Protein AF-A0A328TMZ8-F1 (afdb_monomer)

Mean predicted aligned error: 13.08 Å

Secondary structure (DSSP, 8-state):
-TTHHHHGGGS-HHHHHHHHHHHHHHHHHHHHHHHHHHHTS-TT--HHHHHHHHH-HHHHHHHHHHHHHHHHHHHHHHHHHHHHHHHHHTSTTT-----HHHHHHHHHHHHHHHHHHHHTT-

Radius of gyration: 20.29 Å; Cα contacts (8 Å, |Δi|>4): 41; chains: 1; bounding box: 41×38×53 Å

pLDDT: mean 70.29, std 13.2, range [41.31, 90.75]

InterPro domains:
  IPR013059 Tryptophan/tyrosine transporter [PTHR46997] (1-118)
  IPR018227 Amino acid/polyamine transporter 2 [PF03222] (1-118)

Sequence (122 aa):
MFSLPVVMSGAWFLWYSLLLILTWFCMLLSGLLYLEASLHYPAGASFDTVTRDLLGRSWNLVNGLSVVFVLGILTYAYISASGAIIHQHSLSQLSVDLSTRTAGLLFALLVALFIWLGYGRG

Structure (mmCIF, N/CA/C/O backbone):
data_AF-A0A328TMZ8-F1
#
_entry.id   AF-A0A328TMZ8-F1
#
loop_
_atom_site.group_PDB
_atom_site.id
_atom_site.type_symbol
_atom_site.label_atom_id
_atom_site.label_alt_id
_atom_site.label_comp_id
_atom_site.label_asym_id
_atom_site.label_entity_id
_atom_site.label_seq_id
_atom_site.pdbx_PDB_ins_code
_atom_site.Cartn_x
_atom_site.Cartn_y
_atom_site.Cartn_z
_atom_site.occupancy
_atom_site.B_iso_or_equiv
_atom_site.auth_seq_id
_atom_site.auth_comp_id
_atom_site.auth_asym_id
_atom_site.auth_atom_id
_atom_site.pdbx_PDB_model_num
ATOM 1 N N . MET A 1 1 ? 11.042 -3.923 -6.101 1.00 55.06 1 MET A N 1
ATOM 2 C CA . MET A 1 1 ? 11.918 -3.828 -4.908 1.00 55.06 1 MET A CA 1
ATOM 3 C C . MET A 1 1 ? 13.401 -3.706 -5.275 1.00 55.06 1 MET A C 1
ATOM 5 O O . MET A 1 1 ? 14.109 -3.008 -4.570 1.00 55.06 1 MET A O 1
ATOM 9 N N . PHE A 1 2 ? 13.857 -4.252 -6.414 1.00 42.38 2 PHE A N 1
ATOM 10 C CA . PHE A 1 2 ? 15.217 -4.037 -6.950 1.00 42.38 2 PHE A CA 1
ATOM 11 C C . PHE A 1 2 ? 15.424 -2.746 -7.770 1.00 42.38 2 PHE A C 1
ATOM 13 O O . PHE A 1 2 ? 16.531 -2.486 -8.221 1.00 42.38 2 PHE A O 1
ATOM 20 N N . SER A 1 3 ? 14.390 -1.918 -7.970 1.00 51.28 3 SER A N 1
ATOM 21 C CA . SER A 1 3 ? 14.523 -0.657 -8.718 1.00 51.28 3 SER A CA 1
ATOM 22 C C . SER A 1 3 ? 14.948 0.528 -7.858 1.00 51.28 3 SER A C 1
ATOM 24 O O . SER A 1 3 ? 15.380 1.529 -8.418 1.00 51.28 3 SER A O 1
ATOM 26 N N . LEU A 1 4 ? 14.848 0.433 -6.525 1.00 58.94 4 LEU A N 1
ATOM 27 C CA . LEU A 1 4 ? 15.171 1.546 -5.629 1.00 58.94 4 LEU A CA 1
ATOM 28 C C . LEU A 1 4 ? 16.594 2.082 -5.878 1.00 58.94 4 LEU A C 1
ATOM 30 O O . LEU A 1 4 ? 16.705 3.281 -6.105 1.00 58.94 4 LEU A O 1
ATOM 34 N N . PRO A 1 5 ? 17.650 1.251 -6.026 1.00 55.50 5 PRO A N 1
ATOM 35 C CA . PRO A 1 5 ? 18.987 1.762 -6.343 1.00 55.50 5 PRO A CA 1
ATOM 36 C C . PRO A 1 5 ? 19.064 2.498 -7.693 1.00 55.50 5 PRO A C 1
ATOM 38 O O . PRO A 1 5 ? 19.823 3.451 -7.828 1.00 55.50 5 PRO A O 1
ATOM 41 N N . VAL A 1 6 ? 18.263 2.080 -8.683 1.00 54.84 6 VAL A N 1
ATOM 42 C CA . VAL A 1 6 ? 18.284 2.599 -10.064 1.00 54.84 6 VAL A CA 1
ATOM 43 C C . VAL A 1 6 ? 17.606 3.964 -10.189 1.00 54.84 6 VAL A C 1
ATOM 45 O O . VAL A 1 6 ? 18.082 4.799 -10.949 1.00 54.84 6 VAL A O 1
ATOM 48 N N . VAL A 1 7 ? 16.538 4.237 -9.431 1.00 58.22 7 VAL A N 1
ATOM 49 C CA . VAL A 1 7 ? 15.903 5.575 -9.430 1.00 58.22 7 VAL A CA 1
ATOM 50 C C . VAL A 1 7 ? 16.644 6.566 -8.514 1.00 58.22 7 VAL A C 1
ATOM 52 O O . VAL A 1 7 ? 16.444 7.773 -8.609 1.00 58.22 7 VAL A O 1
ATOM 55 N N . MET A 1 8 ? 17.523 6.063 -7.638 1.00 57.91 8 MET A N 1
ATOM 56 C CA . MET A 1 8 ? 18.260 6.829 -6.622 1.00 57.91 8 MET A CA 1
ATOM 57 C C . MET A 1 8 ? 19.597 7.416 -7.116 1.00 57.91 8 MET A C 1
ATOM 59 O O . MET A 1 8 ? 20.259 8.118 -6.355 1.00 57.91 8 MET A O 1
ATOM 63 N N . SER A 1 9 ? 19.993 7.209 -8.381 1.00 57.94 9 SER A N 1
ATOM 64 C CA . SER A 1 9 ? 21.257 7.738 -8.932 1.00 57.94 9 SER A CA 1
ATOM 65 C C . SER A 1 9 ? 21.254 9.254 -9.195 1.00 57.94 9 SER A C 1
ATOM 67 O O . SER A 1 9 ? 22.285 9.807 -9.569 1.00 57.94 9 SER A O 1
ATOM 69 N N . GLY A 1 10 ? 20.100 9.920 -9.044 1.00 63.50 10 GLY A N 1
ATOM 70 C CA . GLY A 1 10 ? 19.901 11.327 -9.416 1.00 63.50 10 GLY A CA 1
ATOM 71 C C . GLY A 1 10 ? 19.923 12.356 -8.277 1.00 63.50 10 GLY A C 1
ATOM 72 O O . GLY A 1 10 ? 20.024 13.544 -8.565 1.00 63.50 10 GLY A O 1
ATOM 73 N N . ALA A 1 11 ? 19.848 11.957 -7.000 1.00 62.06 11 ALA A N 1
ATOM 74 C CA . ALA A 1 11 ? 19.976 12.897 -5.872 1.00 62.06 11 ALA A CA 1
ATOM 75 C C . ALA A 1 11 ? 21.028 12.426 -4.857 1.00 62.06 11 ALA A C 1
ATOM 77 O O . ALA A 1 11 ? 21.341 11.241 -4.771 1.00 62.06 11 ALA A O 1
ATOM 78 N N . TRP A 1 12 ? 21.622 13.368 -4.121 1.00 73.50 12 TRP A N 1
ATOM 79 C CA . TRP A 1 12 ? 22.730 13.108 -3.199 1.00 73.50 12 TRP A CA 1
ATOM 80 C C . TRP A 1 12 ? 22.392 11.992 -2.196 1.00 73.50 12 TRP A C 1
ATOM 82 O O . TRP A 1 12 ? 21.417 12.093 -1.454 1.00 73.50 12 TRP A O 1
ATOM 92 N N . PHE A 1 13 ? 23.244 10.961 -2.150 1.00 73.94 13 PHE A N 1
ATOM 93 C CA . PHE A 1 13 ? 23.151 9.761 -1.301 1.00 73.94 13 PHE A CA 1
ATOM 94 C C . PHE A 1 13 ? 22.683 10.038 0.141 1.00 73.94 13 PHE A C 1
ATOM 96 O O . PHE A 1 13 ? 21.873 9.293 0.693 1.00 73.94 13 PHE A O 1
ATOM 103 N N . LEU A 1 14 ? 23.135 11.151 0.728 1.00 80.06 14 LEU A N 1
ATOM 104 C CA . LEU A 1 14 ? 22.785 11.566 2.087 1.00 80.06 14 LEU A CA 1
ATOM 105 C C . LEU A 1 14 ? 21.276 11.802 2.288 1.00 80.06 14 LEU A C 1
ATOM 107 O O . LEU A 1 14 ? 20.709 11.355 3.284 1.00 80.06 14 LEU A O 1
ATOM 111 N N . TRP A 1 15 ? 20.617 12.478 1.341 1.00 79.62 15 TRP A N 1
ATOM 112 C CA . TRP A 1 15 ? 19.189 12.801 1.432 1.00 79.62 15 TRP A CA 1
ATOM 113 C C . TRP A 1 15 ? 18.325 11.543 1.394 1.00 79.62 15 TRP A C 1
ATOM 115 O O . TRP A 1 15 ? 17.371 11.421 2.159 1.00 79.62 15 TRP A O 1
ATOM 125 N N . TYR A 1 16 ? 18.691 10.566 0.565 1.00 76.25 16 TYR A N 1
ATOM 126 C CA . TYR A 1 16 ? 17.977 9.294 0.518 1.00 76.25 16 TYR A CA 1
ATOM 127 C C . TYR A 1 16 ? 18.227 8.426 1.745 1.00 76.25 16 TYR A C 1
ATOM 129 O O . TYR A 1 16 ? 17.294 7.781 2.215 1.00 76.25 16 TYR A O 1
ATOM 137 N N . SER A 1 17 ? 19.444 8.428 2.296 1.00 81.94 17 SER A N 1
ATOM 138 C CA . SER A 1 17 ? 19.717 7.728 3.555 1.00 81.94 17 SER A CA 1
ATOM 139 C C . SER A 1 17 ? 18.831 8.265 4.681 1.00 81.94 17 SER A C 1
ATOM 141 O O . SER A 1 17 ? 18.273 7.480 5.446 1.00 81.94 17 SER A O 1
ATOM 143 N N . LEU A 1 18 ? 18.641 9.587 4.751 1.00 85.81 18 LEU A N 1
ATOM 144 C CA . LEU A 1 18 ? 17.719 10.206 5.704 1.00 85.81 18 LEU A CA 1
ATOM 145 C C . LEU A 1 18 ? 16.262 9.809 5.445 1.00 85.81 18 LEU A C 1
ATOM 147 O O . LEU A 1 18 ? 15.570 9.425 6.383 1.00 85.81 18 LEU A O 1
ATOM 151 N N . LEU A 1 19 ? 15.801 9.843 4.191 1.00 85.62 19 LEU A N 1
ATOM 152 C CA . LEU A 1 19 ? 14.435 9.433 3.838 1.00 85.62 19 LEU A CA 1
ATOM 153 C C . LEU A 1 19 ? 14.167 7.953 4.143 1.00 85.62 19 LEU A C 1
ATOM 155 O O . LEU A 1 19 ? 13.077 7.618 4.607 1.00 85.62 19 LEU A O 1
ATOM 159 N N . LEU A 1 20 ? 15.146 7.070 3.925 1.00 85.12 20 LEU A N 1
ATOM 160 C CA . LEU A 1 20 ? 15.035 5.650 4.262 1.00 85.12 20 LEU A CA 1
ATOM 161 C C . LEU A 1 20 ? 14.939 5.439 5.771 1.00 85.12 20 LEU A C 1
ATOM 163 O O . LEU A 1 20 ? 14.046 4.722 6.212 1.00 85.12 20 LEU A O 1
ATOM 167 N N . ILE A 1 21 ? 15.805 6.087 6.556 1.00 87.88 21 ILE A N 1
ATOM 168 C CA . ILE A 1 21 ? 15.759 6.006 8.023 1.00 87.88 21 ILE A CA 1
ATOM 169 C C 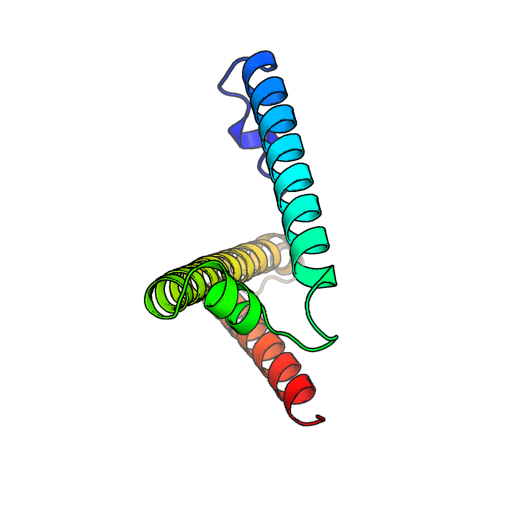. ILE A 1 21 ? 14.431 6.565 8.547 1.00 87.88 21 ILE A C 1
ATOM 171 O O . ILE A 1 21 ? 13.801 5.939 9.396 1.00 87.88 21 ILE A O 1
ATOM 175 N N . LEU A 1 22 ? 13.968 7.697 8.008 1.00 89.06 22 LEU A N 1
ATOM 176 C CA . LEU A 1 22 ? 12.696 8.311 8.388 1.00 89.06 22 LEU A CA 1
ATOM 177 C C . LEU A 1 22 ? 11.504 7.402 8.066 1.00 89.06 22 LEU A C 1
ATOM 179 O O . LEU A 1 22 ? 10.638 7.199 8.913 1.00 89.06 22 LEU A O 1
ATOM 183 N N . THR A 1 23 ? 11.466 6.832 6.860 1.00 89.12 23 THR A N 1
ATOM 184 C CA . THR A 1 23 ? 10.382 5.934 6.434 1.00 89.12 23 THR A CA 1
ATOM 185 C C . THR A 1 23 ? 10.396 4.643 7.245 1.00 89.12 23 THR A C 1
ATOM 187 O O . THR A 1 23 ? 9.347 4.196 7.701 1.00 89.12 23 THR A O 1
ATOM 190 N N . TRP A 1 24 ? 11.579 4.072 7.481 1.00 89.25 24 TRP A N 1
ATOM 191 C CA . TRP A 1 24 ? 11.757 2.901 8.336 1.00 89.25 24 TRP A CA 1
ATOM 192 C C . TRP A 1 24 ? 11.244 3.162 9.752 1.00 89.25 24 TRP A C 1
ATOM 194 O O . TRP A 1 24 ? 10.444 2.385 10.270 1.00 89.25 24 TRP A O 1
ATOM 204 N N . PHE A 1 25 ? 11.640 4.286 10.349 1.00 90.75 25 PHE A N 1
ATOM 205 C CA . PHE A 1 25 ? 11.215 4.664 11.691 1.00 90.75 25 PHE A CA 1
ATOM 206 C C . PHE A 1 25 ? 9.703 4.911 11.766 1.00 90.75 25 PHE A C 1
ATOM 208 O O . PHE A 1 25 ? 9.040 4.419 12.676 1.00 90.75 25 PHE A O 1
ATOM 215 N N . CYS A 1 26 ? 9.131 5.609 10.781 1.00 90.38 26 CYS A N 1
ATOM 216 C CA . CYS A 1 26 ? 7.691 5.851 10.690 1.00 90.38 26 CYS A CA 1
ATOM 217 C C . CYS A 1 26 ? 6.892 4.545 10.548 1.00 90.38 26 CYS A C 1
ATOM 219 O O . CYS A 1 26 ? 5.871 4.362 11.217 1.00 90.38 26 CYS A O 1
ATOM 221 N N . MET A 1 27 ? 7.375 3.613 9.724 1.00 89.44 27 MET A N 1
ATOM 222 C CA . MET A 1 27 ? 6.749 2.306 9.527 1.00 89.44 27 MET A CA 1
ATOM 223 C C . MET A 1 27 ? 6.852 1.432 10.787 1.00 89.44 27 MET A C 1
ATOM 225 O O . MET A 1 27 ? 5.876 0.778 11.153 1.00 89.44 27 MET A O 1
ATOM 229 N N . LEU A 1 28 ? 7.989 1.477 11.492 1.00 89.38 28 LEU A N 1
ATOM 230 C CA . LEU A 1 28 ? 8.190 0.790 12.771 1.00 89.38 28 LEU A CA 1
ATOM 231 C C . LEU A 1 28 ? 7.241 1.323 13.853 1.00 89.38 28 LEU A C 1
ATOM 233 O O . LEU A 1 28 ? 6.548 0.540 14.501 1.00 89.38 28 LEU A O 1
ATOM 237 N N . LEU A 1 29 ? 7.175 2.648 14.020 1.00 89.94 29 LEU A N 1
ATOM 238 C CA . LEU A 1 29 ? 6.281 3.288 14.985 1.00 89.94 29 LEU A CA 1
ATOM 239 C C . LEU A 1 29 ? 4.812 2.987 14.687 1.00 89.94 29 LEU A C 1
ATOM 241 O O . LEU A 1 29 ? 4.072 2.612 15.591 1.00 89.94 29 LEU A O 1
ATOM 245 N N . SER A 1 30 ? 4.395 3.098 13.425 1.00 85.81 30 SER A N 1
ATOM 246 C CA . SER A 1 30 ? 3.018 2.781 13.024 1.00 85.81 30 SER A C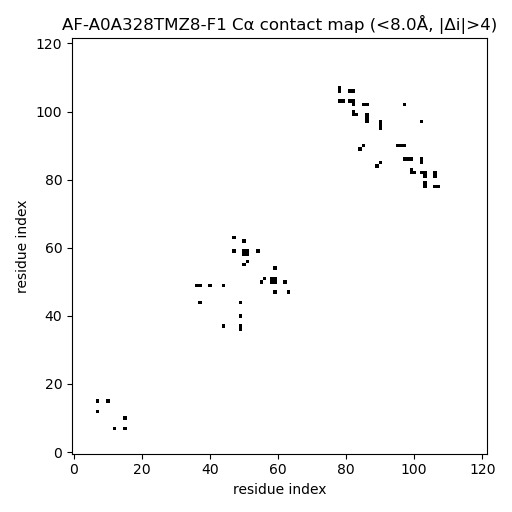A 1
ATOM 247 C C . SER A 1 30 ? 2.665 1.323 13.333 1.00 85.81 30 SER A C 1
ATOM 249 O O . SER A 1 30 ? 1.564 1.046 13.803 1.00 85.81 30 SER A O 1
ATOM 251 N N . GLY A 1 31 ? 3.606 0.395 13.124 1.00 84.75 31 GLY A N 1
ATOM 252 C CA . GLY A 1 31 ? 3.433 -1.017 13.465 1.00 84.75 31 GLY A CA 1
ATOM 253 C C . GLY A 1 31 ? 3.300 -1.263 14.969 1.00 84.75 31 GLY A C 1
ATOM 254 O O . GLY A 1 31 ? 2.422 -2.016 15.383 1.00 84.75 31 GLY A O 1
ATOM 255 N N . LEU A 1 32 ? 4.121 -0.598 15.787 1.00 86.75 32 LEU A N 1
ATOM 256 C CA . LEU A 1 32 ? 4.052 -0.680 17.251 1.00 86.75 32 LEU A CA 1
ATOM 257 C C . LEU A 1 32 ? 2.717 -0.151 17.789 1.00 86.75 32 LEU A C 1
ATOM 259 O O . LEU A 1 32 ? 2.062 -0.839 18.567 1.00 86.75 32 LEU A O 1
ATOM 263 N N . LEU A 1 33 ? 2.279 1.021 17.319 1.00 83.69 33 LEU A N 1
ATOM 264 C CA . LEU A 1 33 ? 1.001 1.620 17.715 1.00 83.69 33 LEU A CA 1
ATOM 265 C C . LEU A 1 33 ? -0.191 0.759 17.284 1.00 83.69 33 LEU A C 1
ATOM 267 O O . LEU A 1 33 ? -1.142 0.581 18.041 1.00 83.69 33 LEU A O 1
ATOM 271 N N . TYR A 1 34 ? -0.134 0.187 16.078 1.00 81.19 34 TYR A N 1
ATOM 272 C CA . TYR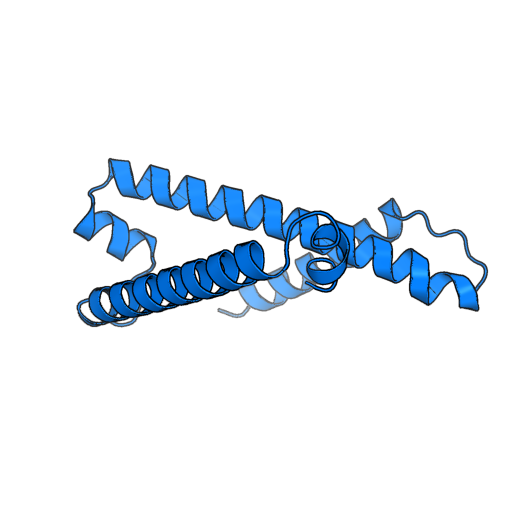 A 1 34 ? -1.169 -0.727 15.609 1.00 81.19 34 TYR A CA 1
ATOM 273 C C . TYR A 1 34 ? -1.221 -2.015 16.443 1.00 81.19 34 TYR A C 1
ATOM 275 O O . TYR A 1 34 ? -2.310 -2.510 16.739 1.00 81.19 34 TYR A O 1
ATOM 283 N N . LEU A 1 35 ? -0.065 -2.552 16.846 1.00 79.00 35 LEU A N 1
ATOM 284 C CA . LEU A 1 35 ? 0.021 -3.744 17.690 1.00 79.00 35 LEU A CA 1
ATOM 285 C C . LEU A 1 35 ? -0.538 -3.482 19.093 1.00 79.00 35 LEU A C 1
ATOM 287 O O . LEU A 1 35 ? -1.314 -4.289 19.598 1.00 79.00 35 LEU A O 1
ATOM 291 N N . GLU A 1 36 ? -0.190 -2.345 19.695 1.00 80.31 36 GLU A N 1
ATOM 292 C CA . GLU A 1 36 ? -0.711 -1.918 20.996 1.00 80.31 36 GLU A CA 1
ATOM 293 C C . GLU A 1 36 ? -2.229 -1.712 20.956 1.00 80.31 36 GLU A C 1
ATOM 295 O O . GLU A 1 36 ? -2.947 -2.218 21.820 1.00 80.31 36 GLU A O 1
ATOM 300 N N . ALA A 1 37 ? -2.741 -1.050 19.916 1.00 73.75 37 ALA A N 1
ATOM 301 C CA . ALA A 1 37 ? -4.178 -0.914 19.708 1.00 73.75 37 ALA A CA 1
ATOM 302 C C . ALA A 1 37 ? -4.847 -2.287 19.548 1.00 73.75 37 ALA A C 1
ATOM 304 O O . ALA A 1 37 ? -5.844 -2.560 20.208 1.00 73.75 37 ALA A O 1
ATOM 305 N N . SER A 1 38 ? -4.267 -3.177 18.739 1.00 69.50 38 SER A N 1
ATOM 306 C CA . SER A 1 38 ? -4.805 -4.521 18.487 1.00 69.50 38 SER A CA 1
ATOM 307 C C . SER A 1 38 ? -4.833 -5.404 19.739 1.00 69.50 38 SER A C 1
ATOM 309 O O . SER A 1 38 ? -5.707 -6.259 19.847 1.00 69.50 38 SER A O 1
ATOM 311 N N . LEU A 1 39 ? -3.927 -5.191 20.701 1.00 72.31 39 LEU A N 1
ATOM 312 C CA . LEU A 1 39 ? -3.863 -5.958 21.952 1.00 72.31 39 LEU A CA 1
ATOM 313 C C . LEU A 1 39 ? -5.059 -5.696 22.885 1.00 72.31 39 LEU A C 1
ATOM 315 O O . LEU A 1 39 ? -5.387 -6.537 23.719 1.00 72.31 39 LEU A O 1
ATOM 319 N N . HIS A 1 40 ? -5.725 -4.550 22.728 1.00 69.81 40 HIS A N 1
ATOM 320 C CA . HIS A 1 40 ? -6.932 -4.194 23.478 1.00 69.81 40 HIS A CA 1
ATOM 321 C C . HIS A 1 40 ? -8.218 -4.785 22.868 1.00 69.81 40 HIS A C 1
ATOM 323 O O . HIS A 1 40 ? -9.290 -4.645 23.457 1.00 69.81 40 HIS A O 1
ATOM 329 N N . TYR A 1 41 ? -8.126 -5.467 21.718 1.00 65.19 41 TYR A N 1
ATOM 330 C CA . TYR A 1 41 ? -9.253 -6.122 21.052 1.00 65.19 41 TYR A CA 1
ATOM 331 C C . TYR A 1 41 ? -9.162 -7.654 21.153 1.00 65.19 41 TYR A C 1
ATOM 333 O O . TYR A 1 41 ? -8.069 -8.220 21.115 1.00 65.19 41 TYR A O 1
ATOM 341 N N . PRO A 1 42 ? -10.301 -8.367 21.257 1.00 59.88 42 PRO A N 1
ATOM 342 C CA . PRO A 1 42 ? -10.307 -9.826 21.271 1.00 59.88 42 PRO A CA 1
ATOM 343 C C . PRO A 1 42 ? -9.749 -10.405 19.960 1.00 59.88 42 PRO A C 1
ATOM 345 O O . PRO A 1 42 ? -9.955 -9.852 18.875 1.00 59.88 42 PRO A O 1
ATOM 348 N N . ALA A 1 43 ? -9.061 -11.548 20.059 1.00 51.97 43 ALA A N 1
ATOM 349 C CA . ALA A 1 43 ? -8.467 -12.248 18.922 1.00 51.97 43 ALA A CA 1
ATOM 350 C C . ALA A 1 43 ? -9.543 -12.591 17.871 1.00 51.97 43 ALA A C 1
ATOM 352 O O . ALA A 1 43 ? -10.414 -13.424 18.113 1.00 51.97 43 ALA A O 1
ATOM 353 N N . GLY A 1 44 ? -9.498 -11.910 16.721 1.00 54.78 44 GLY A N 1
ATOM 354 C CA . GLY A 1 44 ? -10.508 -11.997 15.656 1.00 54.78 44 GLY A CA 1
ATOM 355 C C . GLY A 1 44 ? -11.076 -10.644 15.207 1.00 54.78 44 GLY A C 1
ATOM 356 O O . GLY A 1 44 ? -11.780 -10.585 14.198 1.00 54.78 44 GLY A O 1
ATOM 357 N N . ALA A 1 45 ? -10.757 -9.547 15.902 1.00 53.12 45 ALA A N 1
ATOM 358 C CA . ALA A 1 45 ? -11.121 -8.207 15.453 1.00 53.12 45 ALA A CA 1
ATOM 359 C C . ALA A 1 45 ? -10.400 -7.859 14.137 1.00 53.12 45 ALA A C 1
ATOM 361 O O . ALA A 1 45 ? -9.181 -7.718 14.077 1.00 53.12 45 ALA A O 1
ATOM 362 N N . SER A 1 46 ? -11.175 -7.728 13.060 1.00 59.59 46 SER A N 1
ATOM 363 C CA . SER A 1 46 ? -10.680 -7.265 11.760 1.00 59.59 46 SER A CA 1
ATOM 364 C C . SER A 1 46 ? -10.292 -5.786 11.837 1.00 59.59 46 SER A C 1
ATOM 366 O O . SER A 1 46 ? -10.866 -5.057 12.648 1.00 59.59 46 SER A O 1
ATOM 368 N N . PHE A 1 47 ? -9.394 -5.327 10.957 1.00 60.06 47 PHE A N 1
ATOM 369 C CA . PHE A 1 47 ? -8.982 -3.915 10.833 1.00 60.06 47 PHE A CA 1
ATOM 370 C C . PHE A 1 47 ? -10.185 -2.950 10.833 1.00 60.06 47 PHE A C 1
ATOM 372 O O . PHE A 1 47 ? -10.136 -1.901 11.471 1.00 60.06 47 PHE A O 1
ATOM 379 N N . ASP A 1 48 ? -11.285 -3.353 10.181 1.00 58.25 48 ASP A N 1
ATOM 380 C CA . ASP A 1 48 ? -12.576 -2.650 10.145 1.00 58.25 48 ASP A CA 1
ATOM 381 C C . ASP A 1 48 ? -13.160 -2.404 11.550 1.00 58.25 48 ASP A C 1
ATOM 383 O O . ASP A 1 48 ? -13.541 -1.294 11.900 1.00 58.25 48 ASP A O 1
ATOM 387 N N . THR A 1 49 ? -13.143 -3.417 12.415 1.00 60.47 49 THR A N 1
ATOM 388 C CA . THR A 1 49 ? -13.614 -3.335 13.809 1.00 60.47 49 THR A CA 1
ATOM 389 C C . THR A 1 49 ? -12.772 -2.371 14.642 1.00 60.47 49 THR A C 1
ATOM 391 O O . THR A 1 49 ? -13.327 -1.550 15.367 1.00 60.47 49 THR A O 1
ATOM 394 N N . VAL A 1 50 ? -11.445 -2.433 14.494 1.00 61.72 50 VAL A N 1
ATOM 395 C CA . VAL A 1 50 ? -10.493 -1.577 15.223 1.00 61.72 50 VAL A CA 1
ATOM 396 C C . VAL A 1 50 ? -10.622 -0.119 14.771 1.00 61.72 50 VAL A C 1
ATOM 398 O O . VAL A 1 50 ? -10.694 0.787 15.600 1.00 61.72 50 VAL A O 1
ATOM 401 N N . THR A 1 51 ? -10.734 0.132 13.460 1.00 61.81 51 THR A N 1
ATOM 402 C CA . THR A 1 51 ? -10.933 1.505 12.959 1.00 61.81 51 THR A CA 1
ATOM 403 C C . THR A 1 51 ? -12.329 2.050 13.242 1.00 61.81 51 THR A C 1
ATOM 405 O O . THR A 1 51 ? -12.471 3.249 13.492 1.00 61.81 51 THR A O 1
ATOM 408 N N . ARG A 1 52 ? -13.361 1.201 13.261 1.00 59.00 52 ARG A N 1
ATOM 409 C CA . ARG A 1 52 ? -14.724 1.611 13.614 1.00 59.00 52 ARG A CA 1
ATOM 410 C C . ARG A 1 52 ? -14.853 2.031 15.075 1.00 59.00 52 ARG A C 1
ATOM 412 O O . ARG A 1 52 ? -15.572 2.997 15.322 1.00 59.00 52 ARG A O 1
ATOM 419 N N . ASP A 1 53 ? -14.172 1.357 15.999 1.00 60.81 53 ASP A N 1
ATOM 420 C CA . ASP A 1 53 ? -14.197 1.724 17.422 1.00 60.81 53 ASP A CA 1
ATOM 421 C C . ASP A 1 53 ? -13.321 2.944 17.740 1.00 60.81 53 ASP A C 1
ATOM 423 O O . ASP A 1 53 ? -13.732 3.789 18.531 1.00 60.81 53 ASP A O 1
ATOM 427 N N . LEU A 1 54 ? -12.143 3.075 17.119 1.00 62.97 54 LEU A N 1
ATOM 428 C CA . LEU A 1 54 ? -11.229 4.191 17.406 1.00 62.97 54 LEU A CA 1
ATOM 429 C C . LEU A 1 54 ? -11.646 5.506 16.734 1.00 62.97 54 LEU A C 1
ATOM 431 O O . LEU A 1 54 ? -11.471 6.578 17.308 1.00 62.97 54 LEU A O 1
ATOM 435 N N . LEU A 1 55 ? -12.159 5.438 15.503 1.00 64.19 55 LEU A N 1
ATOM 436 C CA . LEU A 1 55 ? -12.365 6.610 14.643 1.00 64.19 55 LEU A CA 1
ATOM 437 C C . LEU A 1 55 ? -13.840 6.838 14.264 1.00 64.19 55 LEU A C 1
ATOM 439 O O . LEU A 1 55 ? -14.198 7.908 13.775 1.00 64.19 55 LEU A O 1
ATOM 443 N N . GLY A 1 56 ? -14.721 5.865 14.504 1.00 65.56 56 GLY A N 1
ATOM 444 C CA . GLY A 1 56 ? -16.139 5.948 14.164 1.00 65.56 56 GLY A CA 1
ATOM 445 C C . GLY A 1 56 ? -16.469 5.487 12.738 1.00 65.56 56 GLY A C 1
ATOM 446 O O . GLY A 1 56 ? -15.616 5.267 11.876 1.00 65.56 56 GLY A O 1
ATOM 447 N N . ARG A 1 57 ? -17.769 5.317 12.471 1.00 68.06 57 ARG A N 1
ATOM 448 C CA . ARG A 1 57 ? -18.280 4.590 11.293 1.00 68.06 57 ARG A CA 1
ATOM 449 C C . ARG A 1 57 ? -17.950 5.239 9.942 1.00 68.06 57 ARG A C 1
ATOM 451 O O . ARG A 1 57 ? -17.718 4.517 8.977 1.00 68.06 57 ARG A O 1
ATOM 458 N N . SER A 1 58 ? -17.895 6.570 9.878 1.00 73.44 58 SER A N 1
ATOM 459 C CA . SER A 1 58 ? -17.557 7.303 8.647 1.00 73.44 58 SER A CA 1
ATOM 460 C C . SER A 1 58 ? -16.079 7.168 8.277 1.00 73.44 58 SER A C 1
ATOM 462 O O . SER A 1 58 ? -15.743 6.975 7.112 1.00 73.44 58 SER A O 1
ATOM 464 N N . TRP A 1 59 ? -15.192 7.215 9.270 1.00 73.31 59 TRP A N 1
ATOM 465 C CA . TRP A 1 59 ? -13.748 7.104 9.071 1.00 73.31 59 TRP A CA 1
ATOM 466 C C . TRP A 1 59 ? -13.303 5.679 8.751 1.00 73.31 59 TRP A C 1
ATOM 468 O O . TRP A 1 59 ? -12.393 5.484 7.948 1.00 73.31 59 TRP A O 1
ATOM 478 N N . ASN A 1 60 ? -13.999 4.685 9.300 1.00 76.25 60 ASN A N 1
ATOM 479 C CA . ASN A 1 60 ? -13.791 3.292 8.935 1.00 76.25 60 ASN A CA 1
ATOM 480 C C . AS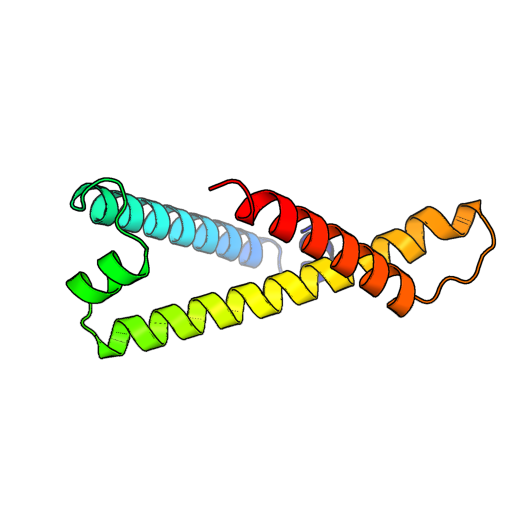N A 1 60 ? -14.053 3.031 7.438 1.00 76.25 60 ASN A C 1
ATOM 482 O O . ASN A 1 60 ? -13.277 2.335 6.790 1.00 76.25 60 ASN A O 1
ATOM 486 N N . LEU A 1 61 ? -15.086 3.654 6.853 1.00 75.94 61 LEU A N 1
ATOM 487 C CA . LEU A 1 61 ? -15.364 3.529 5.416 1.00 75.94 61 LEU A CA 1
ATOM 488 C C . LEU A 1 61 ? -14.218 4.098 4.565 1.00 75.94 61 LEU A C 1
ATOM 490 O O . LEU A 1 61 ? -13.789 3.463 3.604 1.00 75.94 61 LEU A O 1
ATOM 494 N N . VAL A 1 62 ? -13.704 5.278 4.926 1.00 83.12 62 VAL A N 1
ATOM 495 C CA . VAL A 1 62 ? -12.571 5.912 4.228 1.00 83.12 62 VAL A CA 1
ATOM 496 C C . VAL A 1 62 ? -11.304 5.065 4.360 1.00 83.12 62 VAL A C 1
ATOM 498 O O . VAL A 1 62 ? -10.584 4.878 3.375 1.00 83.12 62 VAL A O 1
ATOM 501 N N . ASN A 1 63 ? -11.049 4.510 5.547 1.00 81.25 63 ASN A N 1
ATOM 502 C CA . ASN A 1 63 ? -9.921 3.612 5.778 1.00 81.25 63 ASN A CA 1
ATOM 503 C C . ASN A 1 63 ? -10.046 2.328 4.941 1.00 81.25 63 ASN A C 1
ATOM 505 O O . ASN A 1 63 ? -9.116 1.969 4.222 1.00 81.25 63 ASN A O 1
ATOM 509 N N . GLY A 1 64 ? -11.218 1.688 4.948 1.00 80.44 64 GLY A N 1
ATOM 510 C CA . GLY A 1 64 ? -11.498 0.502 4.138 1.00 80.44 64 GLY A CA 1
ATOM 511 C C . GLY A 1 64 ? -11.328 0.758 2.638 1.00 80.44 64 GLY A C 1
ATOM 512 O O . GLY A 1 64 ? -10.641 -0.004 1.957 1.00 80.44 64 GLY A O 1
ATOM 513 N N . LEU A 1 65 ? -11.867 1.872 2.129 1.00 85.31 65 LEU A N 1
ATOM 514 C CA . LEU A 1 65 ? -11.670 2.311 0.740 1.00 85.31 65 LEU A CA 1
ATOM 515 C C . LEU A 1 65 ? -10.187 2.511 0.405 1.00 85.31 65 LEU A C 1
ATOM 517 O O . LEU A 1 65 ? -9.733 2.070 -0.649 1.00 85.31 65 LEU A O 1
ATOM 521 N N . SER A 1 66 ? -9.424 3.129 1.308 1.00 85.38 66 SER A N 1
ATOM 522 C CA . SER A 1 66 ? -7.988 3.361 1.122 1.00 85.38 66 SER A CA 1
ATOM 523 C C . SER A 1 66 ? -7.204 2.050 1.059 1.00 85.38 66 SER A C 1
ATOM 525 O O . SER A 1 66 ? -6.363 1.878 0.177 1.00 85.38 66 SER A O 1
ATOM 527 N N . VAL A 1 67 ? -7.512 1.092 1.939 1.00 85.31 67 VAL A N 1
ATOM 528 C CA . VAL A 1 67 ? -6.877 -0.234 1.941 1.00 85.31 67 VAL A CA 1
ATOM 529 C C . VAL A 1 67 ? -7.179 -0.985 0.646 1.00 85.31 67 VAL A C 1
ATOM 531 O O . VAL A 1 67 ? -6.254 -1.492 0.012 1.00 85.31 67 VAL A O 1
ATOM 534 N N . VAL A 1 68 ? -8.443 -1.018 0.210 1.00 86.50 68 VAL A N 1
ATOM 535 C CA . VAL A 1 68 ? -8.837 -1.669 -1.053 1.00 86.50 68 VAL A CA 1
ATOM 536 C C . VAL A 1 68 ? -8.143 -1.015 -2.247 1.00 86.50 68 VAL A C 1
ATOM 538 O O . VAL A 1 68 ? -7.637 -1.714 -3.125 1.00 86.50 68 VAL A O 1
ATOM 541 N N . PHE A 1 69 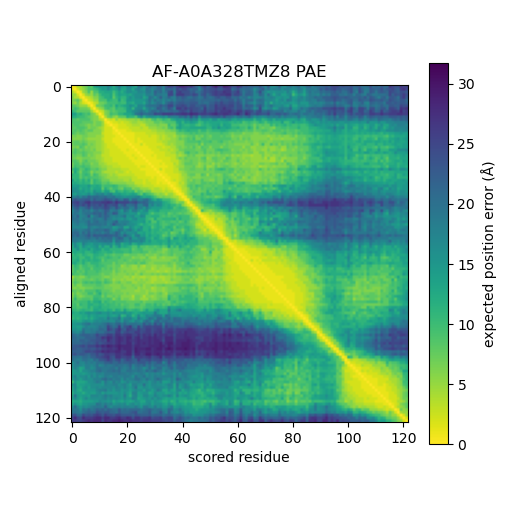? -8.068 0.314 -2.270 1.00 87.88 69 PHE A N 1
ATOM 542 C CA . PHE A 1 69 ? -7.395 1.057 -3.330 1.00 87.88 69 PHE A CA 1
ATOM 543 C C . PHE A 1 69 ? -5.898 0.726 -3.412 1.00 87.88 69 PHE A C 1
ATOM 545 O O . PHE A 1 69 ? -5.399 0.377 -4.486 1.00 87.88 69 PHE A O 1
ATOM 552 N N . VAL A 1 70 ? -5.190 0.769 -2.278 1.00 89.06 70 VAL A N 1
ATOM 553 C CA . VAL A 1 70 ? -3.761 0.426 -2.207 1.00 89.06 70 VAL A CA 1
ATOM 554 C C . VAL A 1 70 ? -3.539 -1.022 -2.628 1.00 89.06 70 VAL A C 1
ATOM 556 O O . VAL A 1 70 ? -2.683 -1.282 -3.472 1.00 89.06 70 VAL A O 1
ATOM 559 N N . LEU A 1 71 ? -4.331 -1.958 -2.099 1.00 84.62 71 LEU A N 1
ATOM 560 C CA . LEU A 1 71 ? -4.220 -3.378 -2.428 1.00 84.62 71 LEU A CA 1
ATOM 561 C C . LEU A 1 71 ? -4.484 -3.636 -3.920 1.00 84.62 71 LEU A C 1
ATOM 563 O O . LEU A 1 71 ? -3.794 -4.452 -4.535 1.00 84.62 71 LEU A O 1
ATOM 567 N N . GLY A 1 72 ? -5.420 -2.899 -4.523 1.00 85.25 72 GLY A N 1
ATOM 568 C CA . GLY A 1 72 ? -5.700 -2.933 -5.958 1.00 85.25 72 GLY A CA 1
ATOM 569 C C . GLY A 1 72 ? -4.501 -2.502 -6.806 1.00 85.25 72 GLY A C 1
ATOM 570 O O . GLY A 1 72 ? -4.093 -3.234 -7.712 1.00 85.25 72 GLY A O 1
ATOM 571 N N . ILE A 1 73 ? -3.879 -1.362 -6.483 1.00 88.88 73 ILE A N 1
ATOM 572 C CA . ILE A 1 73 ? -2.674 -0.889 -7.189 1.00 88.88 73 ILE A CA 1
ATOM 573 C C . ILE A 1 73 ? -1.508 -1.860 -6.985 1.00 88.88 73 ILE A C 1
ATOM 575 O O . ILE A 1 73 ? -0.784 -2.153 -7.936 1.00 88.88 73 ILE A O 1
ATOM 579 N N . LEU A 1 74 ? -1.332 -2.386 -5.771 1.00 85.25 74 LEU A N 1
ATOM 580 C CA . LEU A 1 74 ? -0.256 -3.324 -5.453 1.00 85.25 74 LEU A CA 1
ATOM 581 C C . LEU A 1 74 ? -0.402 -4.628 -6.242 1.00 85.25 74 LEU A C 1
ATOM 583 O O . LEU A 1 74 ? 0.569 -5.118 -6.815 1.00 85.25 74 LEU A O 1
ATOM 587 N N . THR A 1 75 ? -1.627 -5.144 -6.334 1.00 84.19 75 THR A N 1
ATOM 588 C CA . THR A 1 75 ? -1.951 -6.336 -7.126 1.00 84.19 75 THR A CA 1
ATOM 589 C C . THR A 1 75 ? -1.666 -6.094 -8.605 1.00 84.19 75 THR A C 1
ATOM 591 O O . THR A 1 75 ? -0.998 -6.906 -9.244 1.00 84.19 75 THR A O 1
ATOM 594 N N . TYR A 1 76 ? -2.094 -4.950 -9.145 1.00 81.38 76 TYR A N 1
ATOM 595 C CA . TYR A 1 76 ? -1.801 -4.578 -10.528 1.00 81.38 76 TYR A CA 1
ATOM 596 C C . TYR A 1 76 ? -0.293 -4.468 -10.789 1.00 81.38 76 TYR A C 1
ATOM 598 O O . TYR A 1 76 ? 0.215 -5.049 -11.750 1.00 81.38 76 TYR A O 1
ATOM 606 N N . ALA A 1 77 ? 0.437 -3.770 -9.917 1.00 82.94 77 ALA A N 1
ATOM 607 C CA . ALA A 1 77 ? 1.885 -3.633 -10.012 1.00 82.94 77 ALA A CA 1
ATOM 608 C C . ALA A 1 77 ? 2.582 -4.999 -9.961 1.00 82.94 77 ALA A C 1
ATOM 610 O O . ALA A 1 77 ? 3.527 -5.224 -10.715 1.00 82.94 77 ALA A O 1
ATOM 611 N N . TYR A 1 78 ? 2.098 -5.924 -9.129 1.00 76.69 78 TYR A N 1
ATOM 612 C CA . TYR A 1 78 ? 2.668 -7.262 -9.003 1.00 76.69 78 TYR A CA 1
ATOM 613 C C . TYR A 1 78 ? 2.391 -8.139 -10.228 1.00 76.69 78 TYR A C 1
ATOM 615 O O . TYR A 1 78 ? 3.310 -8.788 -10.726 1.00 76.69 78 TYR A O 1
ATOM 623 N N . ILE A 1 79 ? 1.165 -8.121 -10.765 1.00 78.62 79 ILE A N 1
ATOM 624 C CA . ILE A 1 79 ? 0.815 -8.831 -12.008 1.00 78.62 79 ILE A CA 1
ATOM 625 C C . ILE A 1 79 ? 1.633 -8.274 -13.180 1.00 78.62 79 ILE A C 1
ATOM 627 O O . ILE A 1 79 ? 2.210 -9.039 -13.953 1.00 78.62 79 ILE A O 1
ATOM 631 N N . SER A 1 80 ? 1.735 -6.948 -13.286 1.00 72.88 80 SER A N 1
ATOM 632 C CA . SER A 1 80 ? 2.497 -6.269 -14.339 1.00 72.88 80 SER A CA 1
ATOM 633 C C . SER A 1 80 ? 3.999 -6.568 -14.249 1.00 72.88 80 SER A C 1
ATOM 635 O O . SER A 1 80 ? 4.617 -6.967 -15.238 1.00 72.88 80 SER A O 1
ATOM 637 N N . ALA A 1 81 ? 4.582 -6.472 -13.049 1.00 73.00 81 ALA A N 1
ATOM 638 C CA . ALA A 1 81 ? 5.986 -6.803 -12.817 1.00 73.00 81 ALA A CA 1
ATOM 639 C C . ALA A 1 81 ? 6.278 -8.288 -13.091 1.00 73.00 81 ALA A C 1
ATOM 641 O O . ALA A 1 81 ? 7.270 -8.601 -13.744 1.00 73.00 81 ALA A O 1
ATOM 642 N N . SER A 1 82 ? 5.400 -9.198 -12.659 1.00 67.75 82 SER A N 1
ATOM 643 C CA . SER A 1 82 ? 5.547 -10.639 -12.907 1.00 67.75 82 SER A CA 1
ATOM 644 C C . SER A 1 82 ? 5.459 -10.970 -14.400 1.00 67.75 82 SER A C 1
ATOM 646 O O . SER A 1 82 ? 6.281 -11.731 -14.908 1.00 67.75 82 SER A O 1
ATOM 648 N N . GLY A 1 83 ? 4.533 -10.344 -15.136 1.00 63.69 83 GLY A N 1
ATOM 649 C CA . GLY A 1 83 ? 4.432 -10.482 -16.593 1.00 63.69 83 GLY A CA 1
ATOM 650 C C . GLY A 1 83 ? 5.684 -9.997 -17.335 1.00 63.69 83 GLY A C 1
ATOM 651 O O . GLY A 1 83 ? 6.126 -10.647 -18.283 1.00 63.69 83 GLY A O 1
ATOM 652 N N . ALA A 1 84 ? 6.299 -8.902 -16.875 1.00 63.31 84 ALA A N 1
ATOM 653 C CA . ALA A 1 84 ? 7.561 -8.405 -17.426 1.00 63.31 84 ALA A CA 1
ATOM 654 C C . ALA A 1 84 ? 8.734 -9.373 -17.177 1.00 63.31 84 ALA A C 1
ATOM 656 O O . ALA A 1 84 ? 9.534 -9.607 -18.083 1.00 63.31 84 ALA A O 1
ATOM 657 N N . ILE A 1 85 ? 8.804 -9.987 -15.990 1.00 63.03 85 ILE A N 1
ATOM 658 C CA . ILE A 1 85 ? 9.846 -10.969 -15.647 1.00 63.03 85 ILE A CA 1
ATOM 659 C C . ILE A 1 85 ? 9.700 -12.242 -16.496 1.00 63.03 85 ILE A C 1
ATOM 661 O O . ILE A 1 85 ? 10.697 -12.742 -17.012 1.00 63.03 85 ILE A O 1
ATOM 665 N N . ILE A 1 86 ? 8.475 -12.740 -16.710 1.00 60.91 86 ILE A N 1
ATOM 666 C CA . ILE A 1 86 ? 8.217 -13.927 -17.549 1.00 60.91 86 ILE A CA 1
ATOM 667 C C . ILE A 1 86 ? 8.652 -13.676 -19.001 1.00 60.91 86 ILE A C 1
ATOM 669 O O . ILE A 1 86 ? 9.308 -14.525 -19.607 1.00 60.91 86 ILE A O 1
ATOM 673 N N . HIS A 1 87 ? 8.352 -12.493 -19.541 1.00 57.25 87 HIS A N 1
ATOM 674 C CA . HIS A 1 87 ? 8.766 -12.110 -20.891 1.00 57.25 87 HIS A CA 1
ATOM 675 C C . HIS A 1 87 ? 10.291 -11.954 -21.020 1.00 57.25 87 HIS A C 1
ATOM 677 O O . HIS A 1 87 ? 10.860 -12.317 -22.045 1.00 57.25 87 HIS A O 1
ATOM 683 N N . GLN A 1 88 ? 10.973 -11.433 -19.994 1.00 56.75 88 GLN A N 1
ATOM 684 C CA . GLN A 1 88 ? 12.424 -11.203 -20.034 1.00 56.75 88 GLN A CA 1
ATOM 685 C C . GLN A 1 88 ? 13.261 -12.463 -19.760 1.00 56.75 88 GLN A C 1
ATOM 687 O O . GLN A 1 88 ? 14.293 -12.647 -20.404 1.00 56.75 88 GLN A O 1
ATOM 692 N N . HIS A 1 89 ? 12.840 -13.331 -18.834 1.00 52.00 89 HIS A N 1
ATOM 693 C CA . HIS A 1 89 ? 13.633 -14.491 -18.405 1.00 52.00 89 HIS A CA 1
ATOM 694 C C . HIS A 1 89 ? 13.219 -15.823 -19.042 1.00 52.00 89 HIS A C 1
ATOM 696 O O . HIS A 1 89 ? 14.071 -16.697 -19.167 1.00 52.00 89 HIS A O 1
ATOM 702 N N . SER A 1 90 ? 11.957 -16.003 -19.451 1.00 51.12 90 SER A N 1
ATOM 703 C CA . SER A 1 90 ? 11.490 -17.303 -19.965 1.00 51.12 90 SER A CA 1
ATOM 704 C C . SER A 1 90 ? 11.501 -17.401 -21.494 1.00 51.12 90 SER A C 1
ATOM 706 O O . SER A 1 90 ? 11.625 -18.502 -22.027 1.00 51.12 90 SER A O 1
ATOM 708 N N . LEU A 1 91 ? 11.380 -16.278 -22.216 1.00 50.75 91 LEU A N 1
ATOM 709 C CA . LEU A 1 91 ? 11.266 -16.279 -23.684 1.00 50.75 91 LEU A CA 1
ATOM 710 C C . LEU A 1 91 ? 12.599 -16.216 -24.432 1.00 50.75 91 LEU A C 1
ATOM 712 O O . LEU A 1 91 ? 12.660 -16.636 -25.586 1.00 50.75 91 LEU A O 1
ATOM 716 N N . SER A 1 92 ? 13.681 -15.785 -23.782 1.00 48.28 92 SER A N 1
ATOM 717 C CA . SER A 1 92 ? 15.025 -15.815 -24.376 1.00 48.28 92 SER A CA 1
ATOM 718 C C . SER A 1 92 ? 15.580 -17.235 -24.552 1.00 48.28 92 SER A C 1
ATOM 720 O O . SER A 1 92 ? 16.532 -17.417 -25.305 1.00 48.28 92 SER A O 1
ATOM 722 N N . GLN A 1 93 ? 14.976 -18.244 -23.910 1.00 48.81 93 GLN A N 1
ATOM 723 C CA . GLN A 1 93 ? 15.372 -19.650 -24.046 1.00 48.81 93 GLN A CA 1
ATOM 724 C C . GLN A 1 93 ? 14.447 -20.495 -24.938 1.00 48.81 93 GLN A C 1
ATOM 726 O O . GLN A 1 93 ? 14.845 -21.605 -25.280 1.00 48.81 93 GLN A O 1
ATOM 731 N N . LEU A 1 94 ? 13.249 -20.023 -25.328 1.00 50.53 94 LEU A N 1
ATOM 732 C CA . LEU A 1 94 ? 12.258 -20.900 -25.983 1.00 50.53 94 LEU A CA 1
ATOM 733 C C . LEU A 1 94 ? 11.605 -20.377 -27.275 1.00 50.53 94 LEU A C 1
ATOM 735 O O . LEU A 1 94 ? 10.811 -21.105 -27.859 1.00 50.53 94 LEU A O 1
ATOM 739 N N . SER A 1 95 ? 11.955 -19.197 -27.803 1.00 50.16 95 SER A N 1
ATOM 740 C CA . SER A 1 95 ? 11.522 -18.763 -29.156 1.00 50.16 95 SER A CA 1
ATOM 741 C C . SER A 1 95 ? 10.006 -18.893 -29.430 1.00 50.16 95 SER A C 1
ATOM 743 O O . SER A 1 95 ? 9.592 -19.341 -30.496 1.00 50.16 95 SER A O 1
ATOM 745 N N . VAL A 1 96 ? 9.163 -18.525 -28.460 1.00 51.34 96 VAL A N 1
ATOM 746 C CA . VAL A 1 96 ? 7.707 -18.409 -28.645 1.00 51.34 96 VAL A CA 1
ATOM 747 C C . VAL A 1 96 ? 7.293 -16.999 -28.238 1.00 51.34 96 VAL A C 1
ATOM 749 O O . VAL A 1 96 ? 7.412 -16.643 -27.074 1.00 51.34 96 VAL A O 1
ATOM 752 N N . ASP A 1 97 ? 6.795 -16.188 -29.169 1.00 53.72 97 ASP A N 1
ATOM 753 C CA . ASP A 1 97 ? 6.315 -14.826 -28.895 1.00 53.72 97 ASP A CA 1
ATOM 754 C C . ASP A 1 97 ? 4.995 -14.841 -28.104 1.00 53.72 97 ASP A C 1
ATOM 756 O O . ASP A 1 97 ? 3.904 -14.621 -28.634 1.00 53.72 97 ASP A O 1
ATOM 760 N N . LEU A 1 98 ? 5.070 -15.118 -26.802 1.00 53.94 98 LEU A N 1
ATOM 761 C CA . LEU A 1 98 ? 3.937 -14.931 -25.902 1.00 53.94 98 LEU A CA 1
ATOM 762 C C . LEU A 1 98 ? 3.887 -13.471 -25.459 1.00 53.94 98 LEU A C 1
ATOM 764 O O . LEU A 1 98 ? 4.709 -12.998 -24.675 1.00 53.94 98 LEU A O 1
ATOM 768 N N . SER A 1 99 ? 2.875 -12.759 -25.952 1.00 58.84 99 SER A N 1
ATOM 769 C CA . SER A 1 99 ? 2.598 -11.373 -25.583 1.00 58.84 99 SER A CA 1
ATOM 770 C C . SER A 1 99 ? 2.535 -11.211 -24.056 1.00 58.84 99 SER A C 1
ATOM 772 O O . SER A 1 99 ? 1.916 -12.008 -23.344 1.00 58.84 99 SER A O 1
ATOM 774 N N . THR A 1 100 ? 3.123 -10.135 -23.532 1.00 58.34 100 THR A N 1
ATOM 775 C CA . THR A 1 100 ? 3.098 -9.767 -22.101 1.00 58.34 100 THR A CA 1
ATOM 776 C C . THR A 1 100 ? 1.690 -9.790 -21.493 1.00 58.34 100 THR A C 1
ATOM 778 O O . THR A 1 100 ? 1.523 -10.121 -20.319 1.00 58.34 100 THR A O 1
ATOM 781 N N . ARG A 1 101 ? 0.654 -9.522 -22.302 1.00 58.81 101 ARG A N 1
ATOM 782 C CA . ARG A 1 101 ? -0.759 -9.611 -21.898 1.00 58.81 101 ARG A CA 1
ATOM 783 C C . ARG A 1 101 ? -1.207 -11.044 -21.602 1.00 58.81 101 ARG A C 1
ATOM 785 O O . ARG A 1 101 ? -1.897 -11.263 -20.613 1.00 58.81 101 ARG A O 1
ATOM 792 N N . THR A 1 102 ? -0.807 -12.021 -22.417 1.00 64.19 102 THR A N 1
ATOM 793 C CA . THR A 1 102 ? -1.177 -13.434 -22.217 1.00 64.19 102 THR A CA 1
ATOM 794 C C . THR A 1 102 ? -0.461 -14.057 -21.021 1.00 64.19 102 THR A C 1
ATOM 796 O O . THR A 1 102 ? -1.081 -14.810 -20.273 1.00 64.19 102 THR A O 1
ATOM 799 N N . ALA A 1 103 ? 0.798 -13.679 -20.773 1.00 63.44 103 ALA A N 1
ATOM 800 C CA . ALA A 1 103 ? 1.533 -14.108 -19.581 1.00 63.44 103 ALA A CA 1
ATOM 801 C C . ALA A 1 103 ? 0.911 -13.542 -18.290 1.00 63.44 103 ALA A C 1
ATOM 803 O O . ALA A 1 103 ? 0.722 -14.275 -17.319 1.00 63.44 103 ALA A O 1
ATOM 804 N N . GLY A 1 104 ? 0.519 -12.260 -18.301 1.00 64.25 104 GLY A N 1
ATOM 805 C CA . GLY A 1 104 ? -0.198 -11.634 -17.187 1.00 64.25 104 GLY A CA 1
ATOM 806 C C . GLY A 1 104 ? -1.566 -12.272 -16.916 1.00 64.25 104 GLY A C 1
ATOM 807 O O . GLY A 1 104 ? -1.908 -12.498 -15.758 1.00 64.25 104 GLY A O 1
ATOM 808 N N . LEU A 1 105 ? -2.321 -12.624 -17.966 1.00 70.81 105 LEU A N 1
ATOM 809 C CA . LEU A 1 105 ? -3.610 -13.316 -17.838 1.00 70.81 105 LEU A CA 1
ATOM 810 C C . LEU A 1 105 ? -3.463 -14.723 -17.247 1.00 70.81 105 LEU A C 1
ATOM 812 O O . LEU A 1 105 ? -4.206 -15.064 -16.333 1.00 70.81 105 LEU A O 1
ATOM 816 N N . LEU A 1 106 ? -2.497 -15.522 -17.714 1.00 70.75 106 LEU A N 1
ATOM 817 C CA . LEU A 1 106 ? -2.228 -16.858 -17.163 1.00 70.75 106 LEU A CA 1
ATOM 818 C C . LEU A 1 106 ? -1.829 -16.801 -15.685 1.00 70.75 106 LEU A C 1
ATOM 820 O O . LEU A 1 106 ? -2.323 -17.590 -14.881 1.00 70.75 106 LEU A O 1
ATOM 824 N N . PHE A 1 107 ? -0.977 -15.842 -15.317 1.00 69.62 107 PHE A N 1
ATOM 825 C CA . PHE A 1 107 ? -0.585 -15.636 -13.926 1.00 69.62 107 PHE A CA 1
ATOM 826 C C . PHE A 1 107 ? -1.772 -15.205 -13.054 1.00 69.62 107 PHE A C 1
ATOM 828 O O . PHE A 1 107 ? -1.984 -15.766 -11.981 1.00 69.62 107 PHE A O 1
ATOM 835 N N . ALA A 1 108 ? -2.591 -14.264 -13.533 1.00 73.62 108 ALA A N 1
ATOM 836 C CA . ALA A 1 108 ? -3.799 -13.841 -12.832 1.00 73.62 108 ALA A CA 1
ATOM 837 C C . ALA A 1 108 ? -4.790 -15.002 -12.639 1.00 73.62 108 ALA A C 1
ATOM 839 O O . ALA A 1 108 ? -5.372 -15.130 -11.564 1.00 73.62 108 ALA A O 1
ATOM 840 N N . LEU A 1 109 ? -4.946 -15.875 -13.641 1.00 79.38 109 LEU A N 1
ATOM 841 C CA . LEU A 1 109 ? -5.831 -17.042 -13.586 1.00 79.38 109 LEU A CA 1
ATOM 842 C C . LEU A 1 109 ? -5.318 -18.091 -12.586 1.00 79.38 109 LEU A C 1
ATOM 844 O O . LEU A 1 109 ? -6.102 -18.614 -11.796 1.00 79.38 109 LEU A O 1
ATOM 848 N N . LEU A 1 110 ? -4.002 -18.333 -12.543 1.00 79.19 110 LEU A N 1
ATOM 849 C CA . LEU A 1 110 ? -3.375 -19.173 -11.516 1.00 79.19 110 LEU A CA 1
ATOM 850 C C . LEU A 1 110 ? -3.609 -18.621 -10.106 1.00 79.19 110 LEU A C 1
ATOM 852 O O . LEU A 1 110 ? -4.048 -19.361 -9.228 1.00 79.19 110 LEU A O 1
ATOM 856 N N . VAL A 1 111 ? -3.362 -17.328 -9.886 1.00 78.31 111 VAL A N 1
ATOM 857 C CA . VAL A 1 111 ? -3.576 -16.689 -8.578 1.00 78.31 111 VAL A CA 1
ATOM 858 C C . VAL A 1 111 ? -5.052 -16.741 -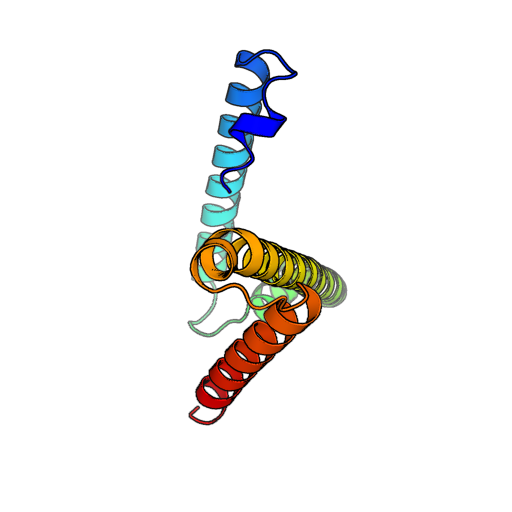8.179 1.00 78.31 111 VAL A C 1
ATOM 860 O O . VAL A 1 111 ? -5.362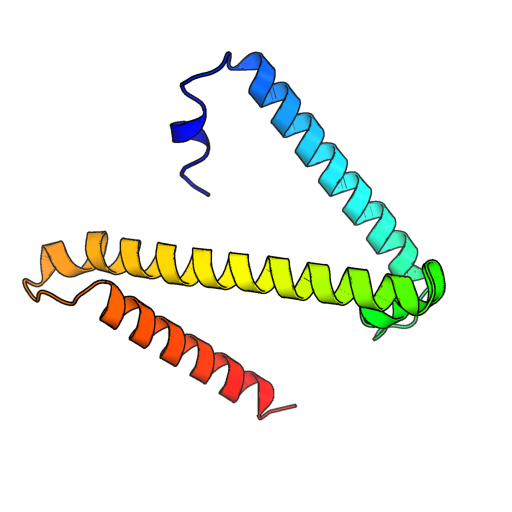 -17.099 -7.044 1.00 78.31 111 VAL A O 1
ATOM 863 N N . ALA A 1 112 ? -5.968 -16.462 -9.109 1.00 79.19 112 ALA A N 1
ATOM 864 C CA . ALA A 1 112 ? -7.405 -16.566 -8.868 1.00 79.19 112 ALA A CA 1
ATOM 865 C C . ALA A 1 112 ? -7.817 -17.993 -8.468 1.00 79.19 112 ALA A C 1
ATOM 867 O O . ALA A 1 112 ? -8.606 -18.167 -7.540 1.00 79.19 112 ALA A O 1
ATOM 868 N N . LEU A 1 113 ? -7.242 -19.014 -9.109 1.00 82.31 113 LEU A N 1
ATOM 869 C CA . LEU A 1 113 ? -7.498 -20.417 -8.785 1.00 82.31 113 LEU A CA 1
ATOM 870 C C . LEU A 1 113 ? -6.957 -20.799 -7.398 1.00 82.31 113 LEU A C 1
ATOM 872 O O . LEU A 1 113 ? -7.648 -21.485 -6.647 1.00 82.31 113 LEU A O 1
ATOM 876 N N . PHE A 1 114 ? -5.772 -20.310 -7.020 1.00 79.50 114 PHE A N 1
ATOM 877 C CA . PHE A 1 114 ? -5.223 -20.484 -5.670 1.00 79.50 114 PHE A CA 1
ATOM 878 C C . PHE A 1 114 ? -6.099 -19.830 -4.595 1.00 79.50 114 PHE A C 1
ATOM 880 O O . PHE A 1 114 ? -6.376 -20.456 -3.571 1.00 79.50 114 PHE A O 1
ATOM 887 N N . ILE A 1 115 ? -6.570 -18.602 -4.832 1.00 80.38 115 ILE A N 1
ATOM 888 C CA . ILE A 1 115 ? -7.479 -17.901 -3.914 1.00 80.38 115 ILE A CA 1
ATOM 889 C C . ILE A 1 115 ? -8.795 -18.673 -3.783 1.00 80.38 115 ILE A C 1
ATOM 891 O O . ILE A 1 115 ? -9.280 -18.874 -2.670 1.00 80.38 115 ILE A O 1
ATOM 895 N N . TRP A 1 116 ? -9.353 -19.152 -4.897 1.00 79.38 116 TRP A N 1
ATOM 896 C CA . TRP A 1 116 ? -10.596 -19.920 -4.885 1.00 79.38 116 TRP A CA 1
ATOM 897 C C . TRP A 1 116 ? -10.464 -21.234 -4.100 1.00 79.38 116 TRP A C 1
ATOM 899 O O . TRP A 1 116 ? -11.324 -21.548 -3.276 1.00 79.38 116 TRP A O 1
ATOM 909 N N . LEU A 1 117 ? -9.356 -21.959 -4.276 1.00 76.81 117 LEU A N 1
ATOM 910 C CA . LEU A 1 117 ? -9.041 -23.164 -3.498 1.00 76.81 117 LEU A CA 1
ATOM 911 C C . LEU A 1 117 ? -8.831 -22.878 -2.006 1.00 76.81 117 LEU A C 1
ATOM 913 O O . LEU A 1 117 ? -9.213 -23.704 -1.177 1.00 76.81 117 LEU A O 1
ATOM 917 N N . GLY A 1 118 ? -8.240 -21.730 -1.671 1.00 69.88 118 GLY A N 1
ATOM 918 C CA . GLY A 1 118 ? -8.037 -21.294 -0.290 1.00 69.88 118 GLY A CA 1
ATOM 919 C C . GLY A 1 118 ? -9.332 -20.880 0.413 1.00 69.88 118 GLY A C 1
ATOM 920 O O . GLY A 1 118 ? -9.495 -21.167 1.594 1.00 69.88 118 GLY A O 1
ATOM 921 N N . TYR A 1 119 ? -10.271 -20.257 -0.304 1.00 60.84 119 TYR A N 1
ATOM 922 C CA . TYR A 1 119 ? -11.553 -19.818 0.260 1.00 60.84 119 TYR A CA 1
ATOM 923 C C . TYR A 1 119 ? -12.592 -20.948 0.344 1.00 60.84 119 TYR A C 1
ATOM 925 O O . TYR A 1 119 ? -13.449 -20.942 1.219 1.00 60.84 119 TYR A O 1
ATOM 933 N N . GLY A 1 120 ? -12.511 -21.956 -0.531 1.00 50.31 120 GLY A N 1
ATOM 934 C CA . GLY A 1 120 ? -13.447 -23.089 -0.559 1.00 50.31 120 GLY A CA 1
ATOM 935 C C . GLY A 1 120 ? -13.260 -24.143 0.544 1.00 50.31 120 GLY A C 1
ATOM 936 O O . GLY A 1 120 ? -13.912 -25.184 0.485 1.00 50.31 120 GLY A O 1
ATOM 937 N N . ARG A 1 121 ? -12.357 -23.930 1.512 1.00 46.84 121 ARG A N 1
ATOM 938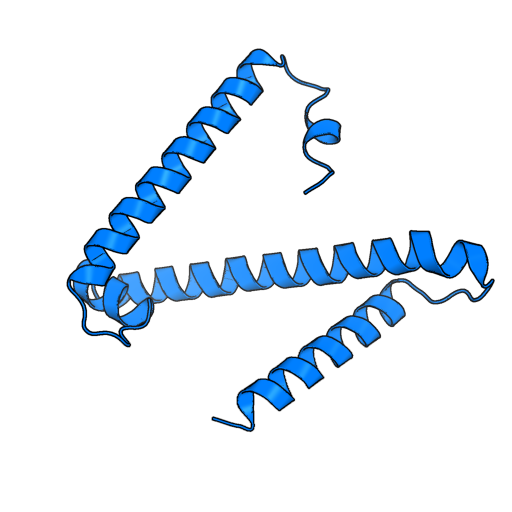 C CA . ARG A 1 121 ? -12.047 -24.877 2.605 1.00 46.84 121 ARG A CA 1
ATOM 939 C C . ARG A 1 121 ? -12.078 -24.245 4.008 1.00 46.84 121 ARG A C 1
ATOM 941 O O . ARG A 1 121 ? -11.354 -24.711 4.887 1.00 46.84 121 ARG A O 1
ATOM 948 N N . GLY A 1 122 ? -12.872 -23.193 4.202 1.00 41.31 122 GLY A N 1
ATOM 949 C CA . GLY A 1 122 ? -13.113 -22.549 5.501 1.00 41.31 122 GLY A CA 1
ATOM 950 C C . GLY A 1 122 ? -14.544 -22.734 5.966 1.00 41.31 122 GLY A C 1
ATOM 951 O O . GLY A 1 122 ? -15.442 -22.546 5.117 1.00 41.31 122 GLY A O 1
#

Organism: NCBI:txid252393

Solvent-accessible surface area (backbone atoms only — not comparable to full-atom values): 7051 Å² total; per-residue (Å²): 128,85,54,62,72,70,73,49,77,80,60,66,68,70,62,53,52,49,52,49,52,51,51,51,50,52,53,51,50,53,50,51,53,50,51,57,58,52,69,79,46,67,96,82,67,48,72,62,55,56,35,30,72,76,64,30,70,72,50,24,51,55,50,53,53,50,52,53,51,53,52,50,52,52,51,50,51,49,43,53,52,50,16,51,48,49,52,66,69,56,36,82,80,62,84,57,96,68,51,55,65,59,51,28,49,54,51,50,51,50,52,51,50,53,51,50,61,61,61,74,75,114

Foldseek 3Di:
DVCPVVVPPPDDPVVVVVVVVVVVVVVVVVVVVVVVLCVVDPDPQDPLNSCCVPPNDVRSVVVVVVVVVVVVVVVVVVLLVQLVCCVVPVCVPP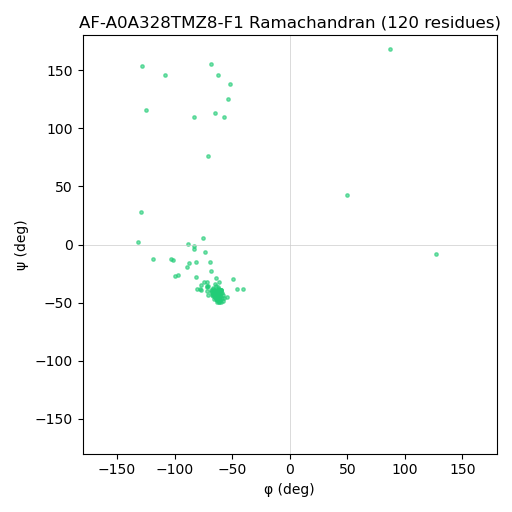VDPDDSVNSSVVVVVVVVVVVVVVVVPD